Protein AF-A0A925DNA0-F1 (afdb_monomer_lite)

pLDDT: mean 85.62, std 11.88, range [44.09, 97.69]

Sequence (136 aa):
MKKAVLILFLIGISYFLPAQKFSKVDFDSIKKTFSADTNLYNKLVERLVKLDSTLTEDDYYLIYYGQVFSKKYDPYNGGE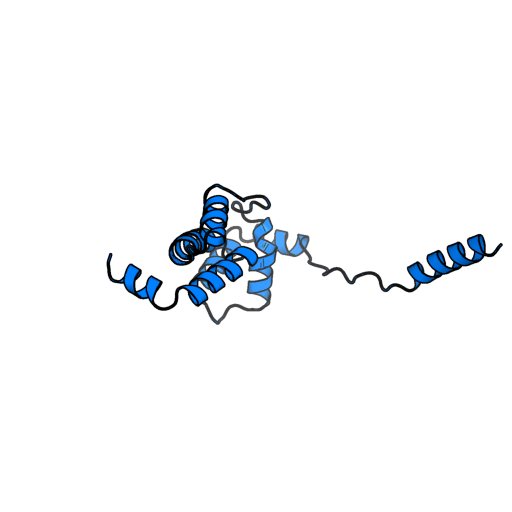EIEKFNEEYGAGKYADASLIGEKILKQNPVNLTLLYRTANCFRETGNVLMKRRYNR

Foldseek 3Di:
DVVVVVVVVVVVVVVPDPDPPPPPDPVVVLLVVCVVPVCLQVVLLVCVVVVPPPQDPVSVSSNQSVLCVDPLDDPPPCDPLVVVLCVCLVVVVLLVSLVSLVVVCNVVVNPVVSVVSSVVSCVSCPCVNVVVVVVD

Secondary structure (DSSP, 8-state):
-HHHHHHHHHHHHHHTSPPP------HHHHHHHHHH-TTHHHHHHHHHHTT-TT--HHHHHHHHHHGGGSTT--TT---HHHHHHHHHHHTT-HHHHHHHHHHHHTT-TT-HHHHHHHHHHHHHHTHHHHHHHS--

Structure (mmCIF, N/CA/C/O backbone):
data_AF-A0A925DNA0-F1
#
_entry.id   AF-A0A925DNA0-F1
#
loop_
_atom_site.group_PDB
_atom_site.id
_atom_site.type_symbol
_atom_site.label_atom_id
_atom_site.label_alt_id
_atom_site.label_comp_id
_atom_site.label_asym_id
_atom_site.label_entity_id
_atom_site.label_seq_id
_atom_site.pdbx_PDB_ins_code
_atom_site.Cartn_x
_atom_site.Cartn_y
_atom_site.Cartn_z
_atom_site.occupancy
_atom_site.B_iso_or_equiv
_atom_site.auth_seq_id
_atom_site.auth_comp_id
_atom_site.auth_asym_id
_atom_site.auth_atom_id
_atom_site.pdbx_PDB_model_num
ATOM 1 N N . MET A 1 1 ? 38.964 -19.659 33.850 1.00 61.41 1 MET A N 1
ATOM 2 C CA . MET A 1 1 ? 38.719 -20.820 32.961 1.00 61.41 1 MET A CA 1
ATOM 3 C C . MET A 1 1 ? 37.241 -20.991 32.605 1.00 61.41 1 MET A C 1
ATOM 5 O O . MET A 1 1 ? 36.920 -20.820 31.442 1.00 61.41 1 MET A O 1
ATOM 9 N N . LYS A 1 2 ? 36.318 -21.205 33.560 1.00 73.12 2 LYS A N 1
ATOM 10 C CA . LYS A 1 2 ? 34.873 -21.397 33.269 1.00 73.12 2 LYS A CA 1
ATOM 11 C C . LYS A 1 2 ? 34.223 -20.268 32.440 1.00 73.12 2 LYS A C 1
ATOM 13 O O . LYS A 1 2 ? 33.482 -20.544 31.509 1.00 73.12 2 LYS A O 1
ATOM 18 N N . LYS A 1 3 ? 34.565 -19.002 32.721 1.00 78.25 3 LYS A N 1
ATOM 19 C CA . LYS A 1 3 ? 34.082 -17.833 31.955 1.00 78.25 3 LYS A CA 1
ATOM 20 C C . LYS A 1 3 ? 34.618 -17.788 30.515 1.00 78.25 3 LYS A C 1
ATOM 22 O O . LYS A 1 3 ? 33.892 -17.397 29.615 1.00 78.25 3 LYS A O 1
ATOM 27 N N . ALA A 1 4 ? 35.859 -18.228 30.297 1.00 87.56 4 ALA A N 1
ATOM 28 C CA . ALA A 1 4 ? 36.462 -18.281 28.963 1.00 87.56 4 ALA A CA 1
ATOM 29 C C . ALA A 1 4 ? 35.836 -19.393 28.107 1.00 87.56 4 ALA A C 1
ATOM 31 O O . ALA A 1 4 ? 35.556 -19.174 26.936 1.00 87.56 4 ALA A O 1
ATOM 32 N N . VAL A 1 5 ? 35.537 -20.547 28.717 1.00 88.62 5 VAL A N 1
ATOM 33 C CA . VAL A 1 5 ? 34.802 -21.645 28.065 1.00 88.62 5 VAL A CA 1
ATOM 34 C C . VAL A 1 5 ? 33.391 -21.204 27.674 1.00 88.62 5 VAL A C 1
ATOM 36 O O . VAL A 1 5 ? 32.955 -21.485 26.566 1.00 88.62 5 VAL A O 1
ATOM 39 N N . LEU A 1 6 ? 32.700 -20.460 28.544 1.00 88.62 6 LEU A N 1
ATOM 40 C CA . LEU A 1 6 ? 31.371 -19.922 28.245 1.00 88.62 6 LEU A CA 1
ATOM 41 C C . LEU A 1 6 ? 31.394 -18.933 27.068 1.00 88.62 6 LEU A C 1
ATOM 43 O O . LEU A 1 6 ? 30.523 -18.990 26.210 1.00 88.62 6 LEU A O 1
ATOM 47 N N . ILE A 1 7 ? 32.401 -18.057 26.996 1.00 89.81 7 ILE A N 1
ATOM 48 C CA . ILE A 1 7 ? 32.555 -17.111 25.879 1.00 89.81 7 ILE A CA 1
ATOM 49 C C . ILE A 1 7 ? 32.829 -17.858 24.567 1.00 89.81 7 ILE A C 1
ATOM 51 O O . ILE A 1 7 ? 32.191 -17.573 23.559 1.00 89.81 7 ILE A O 1
ATOM 55 N N . LEU A 1 8 ? 33.717 -18.855 24.588 1.00 88.25 8 LEU A N 1
ATOM 56 C CA . LEU A 1 8 ? 33.988 -19.718 23.432 1.00 88.25 8 LEU A CA 1
ATOM 57 C C . LEU A 1 8 ? 32.742 -20.483 22.975 1.00 88.25 8 LEU A C 1
ATOM 59 O O . LEU A 1 8 ? 32.497 -20.599 21.778 1.00 88.25 8 LEU A O 1
ATOM 63 N N . PHE A 1 9 ? 31.930 -20.955 23.919 1.00 87.50 9 PHE A N 1
ATOM 64 C CA . PHE A 1 9 ? 30.667 -21.626 23.631 1.00 87.50 9 PHE A CA 1
ATOM 65 C C . PHE A 1 9 ? 29.647 -20.684 22.971 1.00 87.50 9 PHE A C 1
ATOM 67 O O . PHE A 1 9 ? 29.028 -21.052 21.976 1.00 87.50 9 PHE A O 1
ATOM 74 N N . LEU A 1 10 ? 29.520 -19.446 23.460 1.00 87.00 10 LEU A N 1
ATOM 75 C CA . LEU A 1 10 ? 28.627 -18.436 22.877 1.00 87.00 10 LEU A CA 1
ATOM 76 C C . LEU A 1 10 ? 29.053 -18.016 21.461 1.00 87.00 10 LEU A C 1
ATOM 78 O O . LEU A 1 10 ? 28.196 -17.848 20.596 1.00 87.00 10 LEU A O 1
ATOM 82 N N . ILE A 1 11 ? 30.360 -17.899 21.205 1.00 86.19 11 ILE A N 1
ATOM 83 C CA . ILE A 1 11 ? 30.897 -17.627 19.861 1.00 86.19 11 ILE A CA 1
ATOM 84 C C . ILE A 1 11 ? 30.687 -18.836 18.943 1.00 86.19 11 ILE A C 1
ATOM 86 O O . ILE A 1 11 ? 30.363 -18.670 17.776 1.00 86.19 11 ILE A O 1
ATOM 90 N N . GLY A 1 12 ? 30.819 -20.062 19.455 1.00 87.19 12 GLY A N 1
ATOM 91 C CA . GLY A 1 12 ? 30.547 -21.272 18.679 1.00 87.19 12 GLY A CA 1
ATOM 92 C C . GLY A 1 12 ? 29.098 -21.346 18.193 1.00 87.19 12 GLY A C 1
ATOM 93 O O . GLY A 1 12 ? 28.860 -21.702 17.043 1.00 87.19 12 GLY A O 1
ATOM 94 N N . ILE A 1 13 ? 28.131 -20.954 19.031 1.00 84.19 13 ILE A N 1
ATOM 95 C CA . ILE A 1 13 ? 26.702 -20.987 18.683 1.00 84.19 13 ILE A CA 1
ATOM 96 C C . ILE A 1 13 ? 26.354 -20.008 17.552 1.00 84.19 13 ILE A C 1
ATOM 98 O O . ILE A 1 13 ? 25.495 -20.327 16.731 1.00 84.19 13 ILE A O 1
ATOM 102 N N . SER A 1 14 ? 27.021 -18.851 17.449 1.00 78.25 14 SER A N 1
ATOM 103 C CA . SER A 1 14 ? 26.708 -17.874 16.395 1.00 78.25 14 SER A CA 1
ATOM 104 C C . SER A 1 14 ? 27.058 -18.362 14.984 1.00 78.25 14 SER A C 1
ATOM 106 O O . SER A 1 14 ? 26.408 -17.936 14.032 1.00 78.25 14 SER A O 1
ATOM 108 N N . TYR A 1 15 ? 28.004 -19.299 14.836 1.00 75.06 15 TYR A N 1
ATOM 109 C CA . TYR A 1 15 ? 28.343 -19.914 13.543 1.00 75.06 15 TYR A CA 1
ATOM 110 C C . TYR A 1 15 ? 27.311 -20.939 13.051 1.00 75.06 15 TYR A C 1
ATOM 112 O O . TYR A 1 15 ? 27.262 -21.220 11.856 1.00 75.06 15 TYR A O 1
ATOM 120 N N . PHE A 1 16 ? 26.490 -21.496 13.946 1.00 76.38 16 PHE A N 1
ATOM 121 C CA . PHE A 1 16 ? 25.456 -22.478 13.592 1.00 76.38 16 PHE A CA 1
ATOM 122 C C . PHE A 1 16 ? 24.081 -21.850 13.344 1.00 76.38 16 PHE A C 1
ATOM 124 O O . PHE A 1 16 ? 23.137 -22.563 13.000 1.00 76.38 16 PHE A O 1
ATOM 131 N N . LEU A 1 17 ? 23.945 -20.530 13.496 1.00 77.38 17 LEU A N 1
ATOM 132 C CA . LEU A 1 17 ? 22.713 -19.843 13.137 1.00 77.38 17 LEU A CA 1
ATOM 133 C C . LEU A 1 17 ? 22.635 -19.733 11.608 1.00 77.38 17 LEU A C 1
ATOM 135 O O . LEU A 1 17 ? 23.517 -19.117 11.004 1.00 77.38 17 LEU A O 1
ATOM 139 N N . PRO A 1 18 ? 21.604 -20.298 10.952 1.00 74.25 18 PRO A N 1
ATOM 140 C CA . PRO A 1 18 ? 21.397 -20.042 9.538 1.00 74.25 18 PRO A CA 1
ATOM 141 C C . PRO A 1 18 ? 21.241 -18.532 9.346 1.00 74.25 18 PRO A C 1
ATOM 143 O O . PRO A 1 18 ? 20.388 -17.903 9.975 1.00 74.25 18 PRO A O 1
ATOM 146 N N . ALA A 1 19 ? 22.076 -17.947 8.485 1.00 73.38 19 ALA A N 1
ATOM 147 C CA . ALA A 1 19 ? 21.899 -16.568 8.061 1.00 73.38 19 ALA A CA 1
ATOM 148 C C . ALA A 1 19 ? 20.458 -16.396 7.561 1.00 73.38 19 ALA A C 1
ATOM 150 O O . ALA A 1 19 ? 19.953 -17.242 6.814 1.00 73.38 19 ALA A O 1
ATOM 151 N N . GLN A 1 20 ? 19.785 -15.325 7.994 1.00 69.62 20 GLN A N 1
ATOM 152 C CA . GLN A 1 20 ? 18.447 -15.009 7.506 1.00 69.62 20 GLN A CA 1
ATOM 153 C C . GLN A 1 20 ? 18.496 -14.993 5.975 1.00 69.62 20 GLN A C 1
ATOM 155 O O . GLN A 1 20 ? 19.283 -14.252 5.381 1.00 69.62 20 GLN A O 1
ATOM 160 N N . LYS A 1 21 ? 17.690 -15.843 5.326 1.00 63.88 21 LYS A N 1
ATOM 161 C CA . LYS A 1 21 ? 17.493 -15.767 3.878 1.00 63.88 21 LYS A CA 1
ATOM 162 C C . LYS A 1 21 ? 16.779 -14.449 3.603 1.00 63.88 21 LYS A C 1
ATOM 164 O O . LYS A 1 21 ? 15.558 -14.375 3.708 1.00 63.88 21 LYS A O 1
ATOM 169 N N . PHE A 1 22 ? 17.541 -13.403 3.303 1.00 66.56 22 PHE A N 1
ATOM 170 C CA . PHE A 1 22 ? 16.964 -12.163 2.813 1.00 66.56 22 PHE A CA 1
ATOM 171 C C . PHE A 1 22 ? 16.219 -12.464 1.515 1.00 66.56 22 PHE A C 1
ATOM 173 O O . PHE A 1 22 ? 16.738 -13.168 0.644 1.00 66.56 22 PHE A O 1
ATOM 180 N N . SER A 1 23 ? 14.999 -11.940 1.391 1.00 66.12 23 SER A N 1
ATOM 181 C CA . SER A 1 23 ? 14.319 -11.913 0.101 1.00 66.12 23 SER A CA 1
ATOM 182 C C . SER A 1 23 ? 15.223 -11.162 -0.875 1.00 66.12 23 SER A C 1
ATOM 184 O O . SER A 1 23 ? 15.504 -9.977 -0.681 1.00 66.12 23 SER A O 1
ATOM 186 N N . LYS A 1 24 ? 15.745 -11.866 -1.884 1.00 80.69 24 LYS A N 1
ATOM 187 C CA . LYS A 1 24 ? 16.604 -11.273 -2.910 1.00 80.69 24 LYS A CA 1
ATOM 188 C C . LYS A 1 24 ? 15.710 -10.613 -3.956 1.00 80.69 24 LYS A C 1
ATOM 190 O O . LYS A 1 24 ? 15.509 -11.145 -5.041 1.00 80.69 24 LYS A O 1
ATOM 195 N N . VAL A 1 25 ? 15.128 -9.478 -3.582 1.00 89.31 25 VAL A N 1
ATOM 196 C CA . VAL A 1 25 ? 14.376 -8.618 -4.499 1.00 89.31 25 VAL A CA 1
ATOM 197 C C . VAL A 1 25 ? 15.375 -7.933 -5.424 1.00 89.31 25 VAL A C 1
ATOM 199 O O . VAL A 1 25 ? 16.294 -7.259 -4.956 1.00 89.31 25 VAL A O 1
ATOM 202 N N . ASP A 1 26 ? 15.210 -8.113 -6.731 1.00 92.56 26 ASP A N 1
ATOM 203 C CA . ASP A 1 26 ? 16.063 -7.483 -7.738 1.00 92.56 26 ASP A CA 1
ATOM 204 C C . ASP A 1 26 ? 15.526 -6.086 -8.082 1.00 92.56 26 ASP A C 1
ATOM 206 O O . ASP A 1 26 ? 14.822 -5.876 -9.072 1.00 92.56 26 ASP A O 1
ATOM 210 N N . PHE A 1 27 ? 15.835 -5.113 -7.222 1.00 93.25 27 PHE A N 1
ATOM 211 C CA . PHE A 1 27 ? 15.408 -3.727 -7.415 1.00 93.25 27 PHE A CA 1
ATOM 212 C C . PHE A 1 27 ? 15.985 -3.082 -8.682 1.00 93.25 27 PHE A C 1
ATOM 214 O O . PHE A 1 27 ? 15.349 -2.180 -9.229 1.00 93.25 27 PHE A O 1
ATOM 221 N N . ASP A 1 28 ? 17.133 -3.547 -9.182 1.00 94.19 28 ASP A N 1
ATOM 222 C CA . ASP A 1 28 ? 17.726 -3.034 -10.420 1.00 94.19 28 ASP A CA 1
ATOM 223 C C . ASP A 1 28 ? 16.890 -3.447 -11.636 1.00 94.19 28 ASP A C 1
ATOM 225 O O . ASP A 1 28 ? 16.572 -2.613 -12.491 1.00 94.19 28 ASP A O 1
ATOM 229 N N . SER A 1 29 ? 16.456 -4.710 -11.680 1.00 93.88 29 SER A N 1
ATOM 230 C CA . SER A 1 29 ? 15.528 -5.208 -12.700 1.00 93.88 29 SER A CA 1
ATOM 231 C C . SER A 1 29 ? 14.184 -4.474 -12.651 1.00 93.88 29 SER A C 1
ATOM 233 O O . SER A 1 29 ? 13.696 -3.987 -13.675 1.00 93.88 29 SER A O 1
ATOM 235 N N . ILE A 1 30 ? 13.616 -4.290 -11.454 1.00 94.75 30 ILE A N 1
ATOM 236 C CA . ILE A 1 30 ? 12.355 -3.556 -11.266 1.00 94.75 30 ILE A CA 1
ATOM 237 C C . ILE A 1 30 ? 12.495 -2.111 -11.762 1.00 94.75 30 ILE A C 1
ATOM 239 O O . ILE A 1 30 ? 11.667 -1.632 -12.541 1.00 94.75 30 ILE A O 1
ATOM 243 N N . LYS A 1 31 ? 13.571 -1.418 -11.374 1.00 94.88 31 LYS A N 1
ATOM 244 C CA . LYS A 1 31 ? 13.853 -0.050 -11.823 1.00 94.88 31 LYS A CA 1
ATOM 245 C C . LYS A 1 31 ? 13.974 0.031 -13.343 1.00 94.88 31 LYS A C 1
ATOM 247 O O . LYS A 1 31 ? 13.444 0.966 -13.946 1.00 94.88 31 LYS A O 1
ATOM 252 N N . LYS A 1 32 ? 14.644 -0.938 -13.974 1.00 95.19 32 LYS A N 1
ATOM 253 C CA . LYS A 1 32 ? 14.776 -1.010 -15.435 1.00 95.19 32 LYS A CA 1
ATOM 254 C C . LYS A 1 32 ? 13.412 -1.143 -16.115 1.00 95.19 32 LYS A C 1
ATOM 256 O O . LYS A 1 32 ? 13.154 -0.421 -17.075 1.00 95.19 32 LYS A O 1
ATOM 261 N N . THR A 1 33 ? 12.528 -1.983 -15.582 1.00 94.81 33 THR A N 1
ATOM 262 C CA . THR A 1 33 ? 11.152 -2.157 -16.073 1.00 94.81 33 THR A CA 1
ATOM 263 C C . THR A 1 33 ? 10.366 -0.841 -16.046 1.00 94.81 33 THR A C 1
ATOM 265 O O . THR A 1 33 ? 9.821 -0.431 -17.070 1.00 94.81 33 THR A O 1
ATOM 268 N N . PHE A 1 34 ? 10.384 -0.104 -14.929 1.00 92.75 34 PHE A N 1
ATOM 269 C CA . PHE A 1 34 ? 9.719 1.209 -14.839 1.00 92.75 34 PHE A CA 1
ATOM 270 C C . PHE A 1 34 ? 10.418 2.320 -15.631 1.00 92.75 34 PHE A C 1
ATOM 272 O O . PHE A 1 34 ? 9.789 3.316 -15.982 1.00 92.75 34 PHE A O 1
ATOM 279 N N . SER A 1 35 ? 11.707 2.165 -15.935 1.00 91.75 35 SER A N 1
ATOM 280 C CA . SER A 1 35 ? 12.418 3.105 -16.811 1.00 91.75 35 SER A CA 1
ATOM 281 C C . SER A 1 35 ? 12.039 2.911 -18.282 1.00 91.75 35 SER A C 1
ATOM 283 O O . SER A 1 35 ? 12.093 3.868 -19.051 1.00 91.75 35 SER A O 1
ATOM 285 N N . ALA A 1 36 ? 11.648 1.692 -18.670 1.00 94.38 36 ALA A N 1
ATOM 286 C CA . ALA A 1 36 ? 11.192 1.376 -20.021 1.00 94.38 36 ALA A CA 1
ATOM 287 C C . ALA A 1 36 ? 9.744 1.833 -20.286 1.00 94.38 36 ALA A C 1
ATOM 289 O O . ALA A 1 36 ? 9.445 2.290 -21.386 1.00 94.38 36 ALA A O 1
ATOM 290 N N . ASP A 1 37 ? 8.860 1.758 -19.283 1.00 93.50 37 ASP A N 1
ATOM 291 C CA . ASP A 1 37 ? 7.511 2.344 -19.319 1.00 93.50 37 ASP A CA 1
ATOM 292 C C . ASP A 1 37 ? 7.229 3.105 -18.015 1.00 93.50 37 ASP A C 1
ATOM 294 O O . ASP A 1 37 ? 6.834 2.533 -16.996 1.00 93.50 37 ASP A O 1
ATOM 298 N N . THR A 1 38 ? 7.385 4.429 -18.064 1.00 90.00 38 THR A N 1
ATOM 299 C CA . THR A 1 38 ? 7.184 5.316 -16.905 1.00 90.00 38 THR A CA 1
ATOM 300 C C . THR A 1 38 ? 5.730 5.381 -16.430 1.00 90.00 38 THR A C 1
ATOM 302 O O . THR A 1 38 ? 5.475 5.785 -15.294 1.00 90.00 38 THR A O 1
ATOM 305 N N . ASN A 1 39 ? 4.771 4.958 -17.260 1.00 91.00 39 ASN A N 1
ATOM 306 C CA . ASN A 1 39 ? 3.353 4.906 -16.912 1.00 91.00 39 ASN A CA 1
ATOM 307 C C . ASN A 1 39 ? 2.909 3.531 -16.396 1.00 91.00 39 ASN A C 1
ATOM 309 O O . ASN A 1 39 ? 1.775 3.411 -15.928 1.00 91.00 39 ASN A O 1
ATOM 313 N N . LEU A 1 40 ? 3.771 2.508 -16.440 1.00 93.06 40 LEU A N 1
ATOM 314 C CA . LEU A 1 40 ? 3.432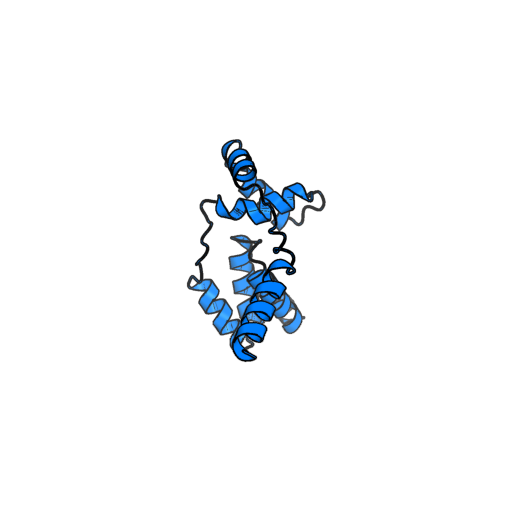 1.140 -16.044 1.00 93.06 40 LEU A CA 1
ATOM 315 C C . LEU A 1 40 ? 2.860 1.063 -14.626 1.00 93.06 40 LEU A C 1
ATOM 317 O O . LEU A 1 40 ? 1.835 0.421 -14.415 1.00 93.06 40 LEU A O 1
ATOM 321 N N . TYR A 1 41 ? 3.469 1.768 -13.667 1.00 91.56 41 TYR A N 1
ATOM 322 C CA . TYR A 1 41 ? 3.014 1.743 -12.274 1.00 91.56 41 TYR A CA 1
ATOM 323 C C . TYR A 1 41 ? 1.563 2.219 -12.142 1.00 91.56 41 TYR A C 1
ATOM 325 O O . TYR A 1 41 ? 0.744 1.558 -11.510 1.00 91.56 41 TYR A O 1
ATOM 333 N N . ASN A 1 42 ? 1.221 3.330 -12.803 1.00 90.50 42 ASN A N 1
ATOM 334 C CA . ASN A 1 42 ? -0.136 3.872 -12.775 1.00 90.50 42 ASN A CA 1
ATOM 335 C C . ASN A 1 42 ? -1.142 2.905 -13.417 1.00 90.50 42 ASN A C 1
ATOM 337 O O . ASN A 1 42 ? -2.222 2.721 -12.864 1.00 90.50 42 ASN A O 1
ATOM 341 N N . LYS A 1 43 ? -0.780 2.246 -14.530 1.00 93.75 43 LYS A N 1
ATOM 342 C CA . LYS A 1 43 ? -1.634 1.237 -15.187 1.00 93.75 43 LYS A CA 1
ATOM 343 C C . LYS A 1 43 ? -1.912 0.047 -14.265 1.00 93.75 43 LYS A C 1
ATOM 345 O O . LYS A 1 43 ? -3.056 -0.382 -14.142 1.00 93.75 43 LYS A O 1
ATOM 350 N N . LEU A 1 44 ? -0.877 -0.478 -13.609 1.00 94.56 44 LEU A N 1
ATOM 351 C CA . LEU A 1 44 ? -1.004 -1.613 -12.692 1.00 94.56 44 LEU A CA 1
ATOM 352 C C . LEU A 1 44 ? -1.844 -1.259 -11.459 1.00 94.56 44 LEU A C 1
ATOM 354 O O . LEU A 1 44 ? -2.740 -2.010 -11.079 1.00 94.56 44 LEU A O 1
ATOM 358 N N . VAL A 1 45 ? -1.612 -0.081 -10.876 1.00 91.62 45 VAL A N 1
ATOM 359 C CA . VAL A 1 45 ? -2.408 0.432 -9.753 1.00 91.62 45 VAL A CA 1
ATOM 360 C C . VAL A 1 45 ? -3.871 0.647 -10.150 1.00 91.62 45 VAL A C 1
ATOM 362 O O . VAL A 1 45 ? -4.769 0.315 -9.380 1.00 91.62 45 VAL A O 1
ATOM 365 N N . GLU A 1 46 ? -4.141 1.158 -11.350 1.00 92.44 46 GLU A N 1
ATOM 366 C CA . GLU A 1 46 ? -5.510 1.330 -11.839 1.00 92.44 46 GLU A CA 1
ATOM 367 C C . GLU A 1 46 ? -6.238 -0.015 -11.986 1.00 92.44 46 GLU A C 1
ATOM 369 O O . GLU A 1 46 ? -7.388 -0.137 -11.556 1.00 92.44 46 GLU A O 1
ATOM 374 N N . ARG A 1 47 ? -5.563 -1.036 -12.533 1.00 95.25 47 ARG A N 1
ATOM 375 C CA . ARG A 1 47 ? -6.083 -2.413 -12.603 1.00 95.25 47 ARG A CA 1
ATOM 376 C C . ARG A 1 47 ? -6.383 -2.963 -11.208 1.00 95.25 47 ARG A C 1
ATOM 378 O O . ARG A 1 47 ? -7.466 -3.503 -10.988 1.00 95.25 47 ARG A O 1
ATOM 385 N N . LEU A 1 48 ? -5.477 -2.752 -10.250 1.00 92.12 48 LEU A N 1
ATOM 386 C CA . LEU A 1 48 ? -5.661 -3.175 -8.860 1.00 92.12 48 LEU A CA 1
ATOM 387 C C . LEU A 1 48 ? -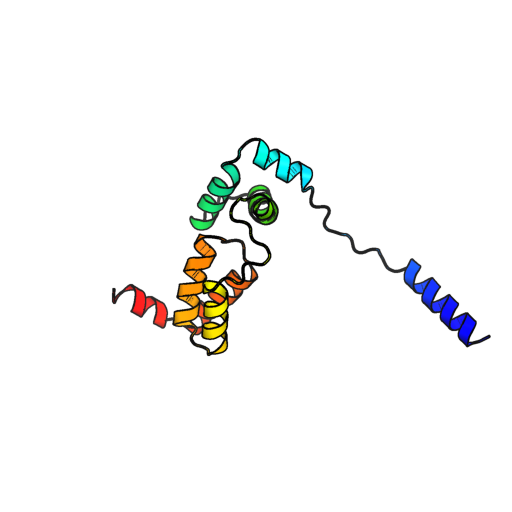6.905 -2.544 -8.226 1.00 92.12 48 LEU A C 1
ATOM 389 O O . LEU A 1 48 ? -7.725 -3.250 -7.645 1.00 92.12 48 LEU A O 1
ATOM 393 N N . VAL A 1 49 ? -7.072 -1.226 -8.356 1.00 89.19 49 VAL A N 1
ATOM 394 C CA . VAL A 1 49 ? -8.221 -0.498 -7.787 1.00 89.19 49 VAL A CA 1
ATOM 395 C C . VAL A 1 49 ? -9.544 -0.941 -8.421 1.00 89.19 49 VAL A C 1
ATOM 397 O O . VAL A 1 49 ? -10.577 -0.936 -7.754 1.00 89.19 49 VAL A O 1
ATOM 400 N N . LYS A 1 50 ? -9.519 -1.367 -9.688 1.00 92.81 50 LYS A N 1
ATOM 401 C CA . LYS A 1 50 ? -10.670 -1.948 -10.397 1.00 92.81 50 LYS A CA 1
ATOM 402 C C . LYS A 1 50 ? -10.925 -3.421 -10.065 1.00 92.81 50 LYS A C 1
ATOM 404 O O . LYS A 1 50 ? -11.845 -3.998 -10.636 1.00 92.81 50 LYS A O 1
ATOM 409 N N . LEU A 1 51 ? -10.153 -4.007 -9.145 1.00 91.19 51 LEU A N 1
ATOM 410 C CA . LEU A 1 51 ? -10.234 -5.420 -8.768 1.00 91.19 51 LEU A CA 1
ATOM 411 C C . LEU A 1 51 ? -10.100 -6.346 -9.985 1.00 91.19 51 LEU A C 1
ATOM 413 O O . LEU A 1 51 ? -10.816 -7.338 -10.106 1.00 91.19 51 LEU A O 1
ATOM 417 N N . ASP A 1 52 ? -9.195 -5.999 -10.901 1.00 96.06 52 ASP A N 1
ATOM 418 C CA . ASP A 1 52 ? -8.916 -6.810 -12.080 1.00 96.06 52 ASP A CA 1
ATOM 419 C C . ASP A 1 52 ? -8.389 -8.194 -11.666 1.00 96.06 52 ASP A C 1
ATOM 421 O O . ASP A 1 52 ? -7.246 -8.348 -11.233 1.00 96.06 52 ASP A O 1
ATOM 425 N N . SER A 1 53 ? -9.230 -9.216 -11.827 1.00 95.31 53 SER A N 1
ATOM 426 C CA . SER A 1 53 ? -8.916 -10.612 -11.506 1.00 95.31 53 SER A CA 1
ATOM 427 C C . SER A 1 53 ? -7.837 -11.231 -12.400 1.00 95.31 53 SER A C 1
ATOM 429 O O . SER A 1 53 ? -7.422 -12.358 -12.151 1.00 95.31 53 SER A O 1
ATOM 431 N N . THR A 1 54 ? -7.414 -10.539 -13.462 1.00 97.62 54 THR A N 1
ATOM 432 C CA . THR A 1 54 ? -6.360 -10.998 -14.381 1.00 97.62 54 THR A CA 1
ATOM 433 C C . THR A 1 54 ? -4.959 -10.544 -13.969 1.00 97.62 54 THR A C 1
ATOM 435 O O . THR A 1 54 ? -3.996 -10.818 -14.685 1.00 97.62 54 THR A O 1
ATOM 438 N N . LEU A 1 55 ? -4.824 -9.834 -12.842 1.00 97.19 55 LEU A N 1
ATOM 439 C CA . LEU A 1 55 ? -3.519 -9.497 -12.277 1.00 97.19 55 LEU A CA 1
ATOM 440 C C . LEU A 1 55 ? -2.745 -10.768 -11.921 1.00 97.19 55 LEU A C 1
ATOM 442 O O . LEU A 1 55 ? -3.240 -11.659 -11.232 1.00 97.19 55 LEU A O 1
ATOM 446 N N . THR A 1 56 ? -1.514 -10.828 -12.407 1.00 97.69 56 THR A N 1
ATOM 447 C CA . THR A 1 56 ? -0.591 -11.941 -12.178 1.00 97.69 56 THR A CA 1
ATOM 448 C C . THR A 1 56 ? 0.246 -11.726 -10.917 1.00 97.69 56 THR A C 1
ATOM 450 O O . THR A 1 56 ? 0.303 -10.625 -10.370 1.00 97.69 56 THR A O 1
ATOM 453 N N . GLU A 1 57 ? 0.941 -12.768 -10.458 1.00 94.69 57 GLU A N 1
ATOM 454 C CA . GLU A 1 57 ? 1.909 -12.647 -9.358 1.00 94.69 57 GLU A CA 1
ATOM 455 C C . GLU A 1 57 ? 2.999 -11.607 -9.666 1.00 94.69 57 GLU A C 1
ATOM 457 O O . GLU A 1 57 ? 3.313 -10.779 -8.811 1.00 94.69 57 GLU A O 1
ATOM 462 N N . ASP A 1 58 ? 3.494 -11.578 -10.907 1.00 95.19 58 ASP A N 1
ATOM 463 C CA . ASP A 1 58 ? 4.463 -10.580 -11.370 1.00 95.19 58 ASP A CA 1
ATOM 464 C C . ASP A 1 58 ? 3.883 -9.160 -11.334 1.00 95.19 58 ASP A C 1
ATOM 466 O O . ASP A 1 58 ? 4.569 -8.221 -10.923 1.00 95.19 58 ASP A O 1
ATOM 470 N N . ASP A 1 59 ? 2.605 -8.987 -11.692 1.00 96.31 59 ASP A N 1
ATOM 471 C CA . ASP A 1 59 ? 1.932 -7.692 -11.564 1.00 96.31 59 ASP A CA 1
ATOM 472 C C . ASP A 1 59 ? 1.904 -7.242 -10.096 1.00 96.31 59 ASP A C 1
ATOM 474 O O . ASP A 1 59 ? 2.255 -6.101 -9.798 1.00 96.31 59 ASP A O 1
ATOM 478 N N . TYR A 1 60 ? 1.542 -8.130 -9.161 1.00 94.50 60 TYR A N 1
ATOM 479 C CA . TYR A 1 60 ? 1.542 -7.819 -7.727 1.00 94.50 60 TYR A CA 1
ATOM 480 C C . TYR A 1 60 ? 2.946 -7.527 -7.188 1.00 94.50 60 TYR A C 1
ATOM 482 O O . TYR A 1 60 ? 3.116 -6.607 -6.383 1.00 94.50 60 TYR A O 1
ATOM 490 N N . TYR A 1 61 ? 3.955 -8.259 -7.657 1.00 94.00 61 TYR A N 1
ATOM 491 C CA . TYR A 1 61 ? 5.355 -8.020 -7.327 1.00 94.00 61 TYR A CA 1
ATOM 492 C C . TYR A 1 61 ? 5.799 -6.618 -7.771 1.00 94.00 61 TYR A C 1
ATOM 494 O O . TYR A 1 61 ? 6.353 -5.855 -6.974 1.00 94.00 61 TYR A O 1
ATOM 502 N N . LEU A 1 62 ? 5.493 -6.239 -9.017 1.00 94.62 62 LEU A N 1
ATOM 503 C CA . LEU A 1 62 ? 5.788 -4.913 -9.562 1.00 94.62 62 LEU A CA 1
ATOM 504 C C . LEU A 1 62 ? 4.979 -3.808 -8.877 1.00 94.62 62 LEU A C 1
ATOM 506 O O . LEU A 1 62 ? 5.509 -2.726 -8.646 1.00 94.62 62 LEU A O 1
ATOM 510 N N . ILE A 1 63 ? 3.726 -4.064 -8.513 1.00 93.50 63 ILE A N 1
ATOM 511 C CA . ILE A 1 63 ? 2.891 -3.138 -7.743 1.00 93.50 63 ILE A CA 1
ATOM 512 C C . ILE A 1 63 ? 3.514 -2.872 -6.365 1.00 93.50 63 ILE A C 1
ATOM 514 O O . ILE A 1 63 ? 3.693 -1.718 -5.978 1.00 93.50 63 ILE A O 1
ATOM 518 N N . TYR A 1 64 ? 3.873 -3.923 -5.624 1.00 92.00 64 TYR A N 1
ATOM 519 C CA . TYR A 1 64 ? 4.352 -3.786 -4.250 1.00 92.00 64 TYR A CA 1
ATOM 520 C C . TYR A 1 64 ? 5.762 -3.195 -4.176 1.00 92.00 64 TYR A C 1
ATOM 522 O O . TYR A 1 64 ? 6.002 -2.250 -3.423 1.00 92.00 64 TYR A O 1
ATOM 530 N N . TYR A 1 65 ? 6.704 -3.716 -4.963 1.00 92.12 65 TYR A N 1
ATOM 531 C CA . TYR A 1 65 ? 8.0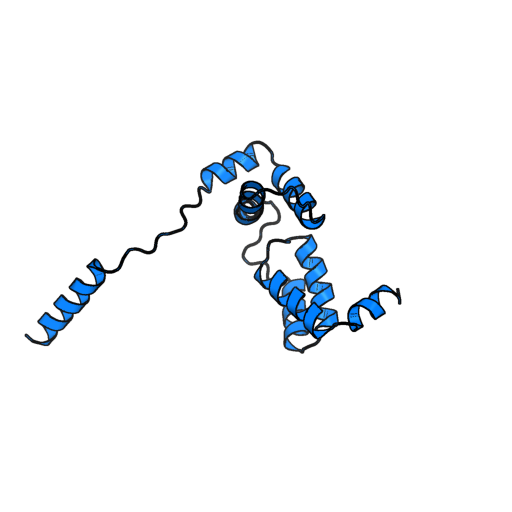93 -3.256 -4.926 1.00 92.12 65 TYR A CA 1
ATOM 532 C C . TYR A 1 65 ? 8.347 -2.045 -5.822 1.00 92.12 65 TYR A C 1
ATOM 534 O O . TYR A 1 65 ? 9.215 -1.232 -5.515 1.00 92.12 65 TYR A O 1
ATOM 542 N N . GLY A 1 66 ? 7.580 -1.881 -6.900 1.00 91.81 66 GLY A N 1
ATOM 543 C CA . GLY A 1 66 ? 7.714 -0.757 -7.824 1.00 91.81 66 GLY A CA 1
ATOM 544 C C . GLY A 1 66 ? 7.283 0.584 -7.253 1.00 91.81 66 GLY A C 1
ATOM 545 O O . GLY A 1 66 ? 7.705 1.621 -7.766 1.00 91.81 66 GLY A O 1
ATOM 546 N N . GLN A 1 67 ? 6.502 0.579 -6.167 1.00 89.19 67 GLN A N 1
ATOM 547 C CA . GLN A 1 67 ? 6.038 1.803 -5.521 1.00 89.19 67 GLN A CA 1
ATOM 548 C C . GLN A 1 67 ? 7.187 2.761 -5.213 1.00 89.19 67 GLN A C 1
ATOM 550 O O . GLN A 1 67 ? 7.023 3.951 -5.428 1.00 89.19 67 GLN A O 1
ATOM 555 N N . VAL A 1 68 ? 8.364 2.257 -4.818 1.00 89.00 68 VAL A N 1
ATOM 556 C CA . VAL A 1 68 ? 9.527 3.074 -4.424 1.00 89.00 68 VAL A CA 1
ATOM 557 C C . VAL A 1 68 ? 10.089 3.922 -5.568 1.00 89.00 68 VAL A C 1
ATOM 559 O O . VAL A 1 68 ? 10.803 4.893 -5.330 1.00 89.00 68 VAL A O 1
ATOM 562 N N . PHE A 1 69 ? 9.767 3.561 -6.812 1.00 89.50 69 PHE A N 1
ATOM 563 C CA . PHE A 1 69 ? 10.156 4.288 -8.019 1.00 89.50 69 PHE A CA 1
ATOM 564 C C . PHE A 1 69 ? 9.053 5.228 -8.525 1.00 89.50 69 PHE A C 1
ATOM 566 O O . PHE A 1 69 ? 9.265 5.981 -9.477 1.00 89.50 69 PHE A O 1
ATOM 573 N N . SER A 1 70 ? 7.872 5.209 -7.902 1.00 82.50 70 SER A N 1
ATOM 574 C CA . SER A 1 70 ? 6.792 6.141 -8.204 1.00 82.50 70 SER A CA 1
ATOM 575 C C . SER A 1 70 ? 7.119 7.535 -7.675 1.00 82.50 70 SER A C 1
ATOM 577 O O . SER A 1 70 ? 7.576 7.699 -6.547 1.00 82.50 70 SER A O 1
ATOM 579 N N . LYS A 1 71 ? 6.779 8.574 -8.446 1.00 79.81 71 LYS A N 1
ATOM 580 C CA . LYS A 1 71 ? 6.924 9.981 -8.019 1.00 79.81 71 LYS A CA 1
ATOM 581 C C . LYS A 1 71 ? 6.140 10.320 -6.747 1.00 79.81 71 LYS A C 1
ATOM 583 O O . LYS A 1 71 ? 6.428 11.325 -6.114 1.00 79.81 71 LYS A O 1
ATOM 588 N N . LYS A 1 72 ? 5.113 9.528 -6.426 1.00 75.00 72 LYS A N 1
ATOM 589 C CA . LYS A 1 72 ? 4.247 9.718 -5.253 1.00 75.00 72 LYS A CA 1
ATOM 590 C C . LYS A 1 72 ? 4.712 8.926 -4.030 1.00 75.00 72 LYS A C 1
ATOM 592 O O . LYS A 1 72 ? 4.025 8.948 -3.014 1.00 75.00 72 LYS A O 1
ATOM 597 N N . TYR A 1 73 ? 5.814 8.186 -4.136 1.00 78.56 73 TYR A N 1
ATOM 598 C CA . TYR A 1 73 ? 6.346 7.444 -3.007 1.00 78.56 73 TYR A CA 1
ATOM 599 C C . TYR A 1 73 ? 6.880 8.391 -1.950 1.00 78.56 73 TYR A C 1
ATOM 601 O O . TYR A 1 73 ? 7.717 9.245 -2.232 1.00 78.56 73 TYR A O 1
ATOM 609 N N . ASP A 1 74 ? 6.421 8.186 -0.727 1.00 75.31 74 ASP A N 1
ATOM 610 C CA . ASP A 1 74 ? 6.969 8.851 0.435 1.00 75.31 74 ASP A CA 1
ATOM 611 C C . ASP A 1 74 ? 6.994 7.841 1.598 1.00 75.31 74 ASP A C 1
ATOM 613 O O . ASP A 1 74 ? 5.933 7.450 2.097 1.00 75.31 74 ASP A O 1
ATOM 617 N N . PRO A 1 75 ? 8.192 7.370 1.999 1.00 69.62 75 PRO A N 1
ATOM 618 C CA . PRO A 1 75 ? 8.352 6.364 3.047 1.00 69.62 75 PRO A CA 1
ATOM 619 C C . PRO A 1 75 ? 8.002 6.884 4.444 1.00 69.62 75 PRO A C 1
ATOM 621 O O . PRO A 1 75 ? 7.785 6.080 5.349 1.00 69.62 75 PRO A O 1
ATOM 624 N N . TYR A 1 76 ? 7.963 8.204 4.627 1.00 66.75 76 TYR A N 1
ATOM 625 C CA . TYR A 1 76 ? 7.704 8.854 5.908 1.00 66.75 76 TYR A CA 1
ATOM 626 C C . TYR A 1 76 ? 6.392 9.623 5.909 1.00 66.75 76 TYR A C 1
ATOM 628 O O . TYR A 1 76 ? 6.144 10.364 6.859 1.00 66.75 76 TYR A O 1
ATOM 636 N N . ASN A 1 77 ? 5.556 9.453 4.878 1.00 62.53 77 ASN A N 1
ATOM 637 C CA . ASN A 1 77 ? 4.285 10.150 4.785 1.00 62.53 77 ASN A CA 1
ATOM 638 C C . ASN A 1 77 ? 3.347 9.634 5.876 1.00 62.53 77 ASN A C 1
ATOM 640 O O . ASN A 1 77 ? 2.554 8.723 5.675 1.00 62.53 77 ASN A O 1
ATOM 644 N N . GLY A 1 78 ? 3.476 10.220 7.057 1.00 62.44 78 GLY A N 1
ATOM 645 C CA . GLY A 1 78 ? 2.453 10.344 8.071 1.00 62.44 78 GLY A CA 1
ATOM 646 C C . GLY A 1 78 ? 1.790 11.708 7.944 1.00 62.44 78 GLY A C 1
ATOM 647 O O . GLY A 1 78 ? 1.557 12.337 8.961 1.00 62.44 78 GLY A O 1
ATOM 648 N N . GLY A 1 79 ? 1.566 12.204 6.717 1.00 79.12 79 GLY A N 1
ATOM 649 C CA . GLY A 1 79 ? 0.943 13.510 6.492 1.00 79.12 79 GLY A CA 1
ATOM 650 C C . GLY A 1 79 ? -0.388 13.662 7.237 1.00 79.12 79 GLY A C 1
ATOM 651 O O . GLY A 1 79 ? -0.955 12.678 7.711 1.00 79.12 79 GLY A O 1
ATOM 652 N N . GLU A 1 80 ? -0.912 14.886 7.297 1.00 87.44 80 GLU A N 1
ATOM 653 C CA . GLU A 1 80 ? -2.081 15.272 8.113 1.00 87.44 80 GLU A CA 1
ATOM 654 C C . GLU A 1 80 ? -3.263 14.279 8.028 1.00 87.44 80 GLU A C 1
ATOM 656 O O . GLU A 1 80 ? -3.927 13.991 9.021 1.00 87.44 80 GLU A O 1
ATOM 661 N N . GLU A 1 81 ? -3.507 13.677 6.858 1.00 88.56 81 GLU A N 1
ATOM 662 C CA . GLU A 1 81 ? -4.565 12.671 6.684 1.00 88.56 81 GLU A CA 1
ATOM 663 C C . GLU A 1 81 ? -4.309 11.362 7.449 1.00 88.56 81 GLU A C 1
ATOM 665 O O . GLU A 1 81 ? -5.251 10.760 7.960 1.00 88.56 81 GLU A O 1
ATOM 670 N N . ILE A 1 82 ? -3.057 10.907 7.537 1.00 90.62 82 ILE A N 1
ATOM 671 C CA . ILE A 1 82 ? -2.672 9.700 8.280 1.00 90.62 82 ILE A CA 1
ATOM 672 C C . ILE A 1 82 ? -2.680 9.966 9.784 1.00 90.62 82 ILE A C 1
ATOM 674 O O . ILE A 1 82 ? -3.130 9.104 10.540 1.00 90.62 82 ILE A O 1
ATOM 678 N N . GLU A 1 83 ? -2.244 11.147 10.226 1.00 92.88 83 GLU A N 1
ATOM 679 C CA . GLU A 1 83 ? -2.392 11.570 11.625 1.00 92.88 83 GLU A CA 1
ATOM 680 C C . GLU A 1 83 ? -3.865 11.585 12.025 1.00 92.88 83 GLU A C 1
ATOM 682 O O . GLU A 1 83 ? -4.260 10.879 12.954 1.00 92.88 83 GLU A O 1
ATOM 687 N N . LYS A 1 84 ? -4.707 12.252 11.231 1.00 94.94 84 LYS A N 1
ATOM 688 C CA . LYS A 1 84 ? -6.152 12.278 11.450 1.00 94.94 84 LYS A CA 1
ATOM 689 C C . LYS A 1 84 ? -6.775 10.883 11.420 1.00 94.94 84 LYS A C 1
ATOM 691 O O . LYS A 1 84 ? -7.631 10.570 12.243 1.00 94.94 84 LYS A O 1
ATOM 696 N N . PHE A 1 85 ? -6.347 10.012 10.502 1.00 95.06 85 PHE A N 1
ATOM 697 C CA . PHE A 1 85 ? -6.778 8.613 10.504 1.00 95.06 85 PHE A CA 1
ATOM 698 C C . PHE A 1 85 ? -6.438 7.932 11.834 1.00 95.06 85 PHE A C 1
ATOM 700 O O . PHE A 1 85 ? -7.284 7.245 12.403 1.00 95.06 85 PHE A O 1
ATOM 707 N N . ASN A 1 86 ? -5.212 8.108 12.331 1.00 94.75 86 ASN A N 1
ATOM 708 C CA . ASN A 1 86 ? -4.754 7.494 13.573 1.00 94.75 86 ASN A CA 1
ATOM 709 C C . ASN A 1 86 ? -5.526 8.008 14.793 1.00 94.75 86 ASN A C 1
ATOM 711 O O . ASN A 1 86 ? -5.879 7.196 15.649 1.00 94.75 86 ASN A O 1
ATOM 715 N N . GLU A 1 87 ? -5.816 9.308 14.850 1.00 96.56 87 GLU A N 1
ATOM 716 C CA . GLU A 1 87 ? -6.634 9.928 15.898 1.00 96.56 87 GLU A CA 1
ATOM 717 C C . GLU A 1 87 ? -8.052 9.347 15.922 1.00 96.56 87 GLU A C 1
ATOM 719 O O . GLU A 1 87 ? -8.501 8.833 16.947 1.00 96.56 87 GLU A O 1
ATOM 724 N N . GLU A 1 88 ? -8.742 9.357 14.779 1.00 96.56 88 GLU A N 1
ATOM 725 C CA . GLU A 1 88 ? -10.110 8.844 14.651 1.00 96.56 8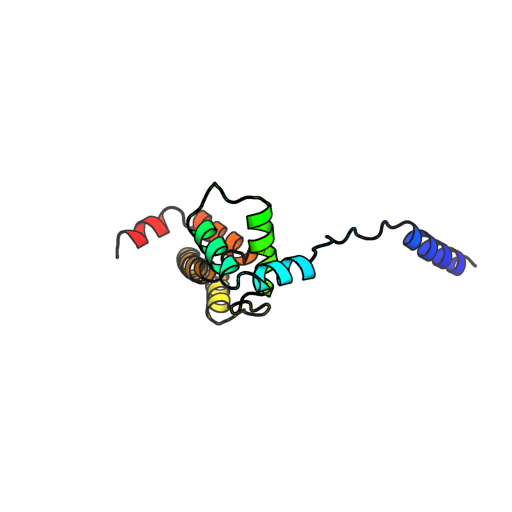8 GLU A CA 1
ATOM 726 C C . GLU A 1 88 ? -10.171 7.331 14.932 1.00 96.56 88 GLU A C 1
ATOM 728 O O . GLU A 1 88 ? -11.057 6.853 15.646 1.00 96.56 88 GLU A O 1
ATOM 733 N N . TYR A 1 89 ? -9.189 6.570 14.434 1.00 95.44 89 TYR A N 1
ATOM 734 C CA . TYR A 1 89 ? -9.058 5.136 14.694 1.00 95.44 89 TYR A CA 1
ATOM 735 C C . TYR A 1 89 ? -8.834 4.845 16.183 1.00 95.44 89 TYR A C 1
ATOM 737 O O . TYR A 1 89 ? -9.473 3.950 16.738 1.00 95.44 89 TYR A O 1
ATOM 745 N N . GLY A 1 90 ? -7.930 5.584 16.834 1.00 95.81 90 GLY A N 1
ATOM 746 C CA . GLY A 1 90 ? -7.611 5.432 18.257 1.00 95.81 90 GLY A CA 1
ATOM 747 C C . GLY A 1 90 ? -8.769 5.829 19.173 1.00 95.81 90 GLY A C 1
ATOM 748 O O . GLY A 1 90 ? -8.968 5.207 20.213 1.00 95.81 90 GLY A O 1
ATOM 749 N N . ALA A 1 91 ? -9.582 6.799 18.751 1.00 96.81 91 ALA A N 1
ATOM 750 C CA . ALA A 1 91 ? -10.800 7.215 19.441 1.00 96.81 91 ALA A CA 1
ATOM 751 C C . ALA A 1 91 ? -12.000 6.268 19.220 1.00 96.81 91 ALA A C 1
ATOM 753 O O . ALA A 1 91 ? -13.092 6.546 19.714 1.00 96.81 91 ALA A O 1
ATOM 754 N N . GLY A 1 92 ? -11.842 5.179 18.455 1.00 94.56 92 GLY A N 1
ATOM 755 C CA . GLY A 1 92 ? -12.930 4.245 18.137 1.00 94.56 92 GLY A CA 1
ATOM 756 C C . GLY A 1 92 ? -13.964 4.793 17.144 1.00 94.56 92 GLY A C 1
ATOM 757 O O . GLY A 1 92 ? -15.012 4.183 16.932 1.00 94.56 92 GLY A O 1
ATOM 758 N N . LYS A 1 93 ? -13.690 5.930 16.495 1.00 95.06 93 LYS A N 1
ATOM 759 C CA . LYS A 1 93 ? -14.567 6.561 15.496 1.00 95.06 93 LYS A CA 1
ATOM 760 C C . LYS A 1 93 ? -14.362 5.919 14.125 1.00 95.06 93 LYS A C 1
ATOM 762 O O . LYS A 1 93 ? -13.980 6.545 13.137 1.00 95.06 93 LYS A O 1
ATOM 767 N N . TYR A 1 94 ? -14.632 4.621 14.057 1.00 93.88 94 TYR A N 1
ATOM 768 C CA . TYR A 1 94 ? -14.310 3.787 12.901 1.00 93.88 94 TYR A CA 1
ATOM 769 C C . TYR A 1 94 ? -15.004 4.225 11.605 1.00 93.88 94 TYR A C 1
ATOM 771 O O . TYR A 1 94 ? -14.441 4.059 10.526 1.00 93.88 94 TYR A O 1
ATOM 779 N N . ALA A 1 95 ? -16.195 4.828 11.682 1.00 91.81 95 ALA A N 1
ATOM 780 C CA . ALA A 1 95 ? -16.883 5.328 10.493 1.00 91.81 95 ALA A CA 1
ATOM 781 C C . ALA A 1 95 ? -16.115 6.488 9.842 1.00 91.81 95 ALA A C 1
ATOM 783 O O . ALA A 1 95 ? -15.947 6.501 8.625 1.00 91.81 95 ALA A O 1
ATOM 784 N N . ASP A 1 96 ? -15.604 7.424 10.639 1.00 92.69 96 ASP A N 1
ATOM 785 C CA . ASP A 1 96 ? -14.847 8.572 10.139 1.00 92.69 96 ASP A CA 1
ATOM 786 C C . ASP A 1 96 ? -13.438 8.148 9.707 1.00 92.69 96 ASP A C 1
ATOM 788 O O . ASP A 1 96 ? -13.009 8.478 8.599 1.00 92.69 96 ASP A O 1
ATOM 792 N N . ALA A 1 97 ? -12.780 7.296 10.503 1.00 95.00 97 ALA A N 1
ATOM 793 C CA . ALA A 1 97 ? -11.495 6.697 10.149 1.00 95.00 97 ALA A CA 1
ATOM 794 C C . ALA A 1 97 ? -11.559 5.933 8.813 1.00 95.00 97 ALA A C 1
ATOM 796 O O . ALA A 1 97 ? -10.684 6.105 7.967 1.00 95.00 97 ALA A O 1
ATOM 797 N N . SER A 1 98 ? -12.612 5.142 8.565 1.00 92.62 98 SER A N 1
ATOM 798 C CA . SER A 1 98 ? -12.743 4.376 7.314 1.00 92.62 98 SER A CA 1
ATOM 799 C C . SER A 1 98 ? -12.807 5.261 6.064 1.00 92.62 98 SER A C 1
ATOM 801 O O . SER A 1 98 ? -12.183 4.936 5.056 1.00 92.62 98 SER A O 1
ATOM 803 N N . LEU A 1 99 ? -13.486 6.414 6.132 1.00 91.31 99 LEU A N 1
ATOM 804 C CA . LEU A 1 99 ? -13.594 7.349 5.008 1.00 91.31 99 LEU A CA 1
ATOM 805 C C . LEU A 1 99 ? -12.248 8.007 4.684 1.00 91.31 99 LEU A C 1
ATOM 807 O O . LEU A 1 99 ? -11.916 8.203 3.513 1.00 91.31 99 LEU A O 1
ATOM 811 N N . ILE A 1 100 ? -11.468 8.328 5.719 1.00 93.12 100 ILE A N 1
ATOM 812 C CA . ILE A 1 100 ? -10.109 8.855 5.566 1.00 93.12 100 ILE A CA 1
ATOM 813 C C . ILE A 1 100 ? -9.199 7.766 4.977 1.00 93.12 100 ILE A C 1
ATOM 815 O O . ILE A 1 100 ? -8.490 8.015 4.002 1.00 93.12 100 ILE A O 1
ATOM 819 N N . GLY A 1 101 ? -9.285 6.541 5.504 1.00 92.00 101 GLY A N 1
ATOM 820 C CA . GLY A 1 101 ? -8.546 5.380 5.013 1.00 92.00 101 GLY A CA 1
ATOM 821 C C . GLY A 1 101 ? -8.800 5.101 3.530 1.00 92.00 101 GLY A C 1
ATOM 822 O O . GLY A 1 101 ? -7.846 4.992 2.762 1.00 92.00 101 GLY A O 1
ATOM 823 N N . GLU A 1 102 ? -10.065 5.087 3.085 1.00 89.81 102 GLU A N 1
ATOM 824 C CA . GLU A 1 102 ? -10.419 4.957 1.660 1.00 89.81 102 GLU A CA 1
ATOM 825 C C . GLU A 1 102 ? -9.754 6.039 0.795 1.00 89.81 102 GLU A C 1
ATOM 827 O O . GLU A 1 102 ? -9.257 5.748 -0.296 1.00 89.81 102 GLU A O 1
ATOM 832 N N . LYS A 1 103 ? -9.746 7.297 1.258 1.00 89.06 103 LYS A N 1
ATOM 833 C CA . LYS A 1 103 ? -9.167 8.420 0.507 1.00 89.06 103 LYS A CA 1
ATOM 834 C C . LYS A 1 103 ? -7.664 8.238 0.299 1.00 89.06 103 LYS A C 1
ATOM 836 O O . LYS A 1 103 ? -7.184 8.431 -0.818 1.00 89.06 103 LYS A O 1
ATOM 841 N N . ILE A 1 104 ? -6.943 7.847 1.346 1.00 88.38 104 ILE A N 1
ATOM 842 C CA . ILE A 1 104 ? -5.494 7.631 1.283 1.00 88.38 104 ILE A CA 1
ATOM 843 C C . ILE A 1 104 ? -5.178 6.394 0.427 1.00 88.38 104 ILE A C 1
ATOM 845 O O . ILE A 1 104 ? -4.295 6.443 -0.429 1.00 88.38 104 ILE A O 1
ATOM 849 N N . LEU A 1 105 ? -5.937 5.302 0.578 1.00 87.75 105 LEU A N 1
ATOM 850 C CA . LEU A 1 105 ? -5.728 4.059 -0.178 1.00 87.75 105 LEU A CA 1
ATOM 851 C C . LEU A 1 105 ? -5.974 4.216 -1.685 1.00 87.75 105 LEU A C 1
ATOM 853 O O . LEU A 1 105 ? -5.358 3.509 -2.474 1.00 87.75 105 LEU A O 1
ATOM 857 N N . LYS A 1 106 ? -6.796 5.177 -2.125 1.00 81.31 106 LYS A N 1
ATOM 858 C CA . LYS A 1 106 ? -6.898 5.524 -3.558 1.00 81.31 106 LYS A CA 1
ATOM 859 C C . LYS A 1 106 ? -5.594 6.083 -4.130 1.00 81.31 106 LYS A C 1
ATOM 861 O O . LYS A 1 106 ? -5.363 5.977 -5.331 1.00 81.31 106 LYS A O 1
ATOM 866 N N . GLN A 1 107 ? -4.767 6.710 -3.297 1.00 77.94 107 GLN A N 1
ATOM 867 C CA . GLN A 1 107 ? -3.486 7.285 -3.709 1.00 77.94 107 GLN A CA 1
ATOM 868 C C . GLN A 1 107 ? -2.344 6.280 -3.554 1.00 77.94 107 GLN A C 1
ATOM 870 O O . GLN A 1 107 ? -1.452 6.233 -4.400 1.00 77.94 107 GLN A O 1
ATOM 875 N N . ASN A 1 108 ? -2.392 5.475 -2.491 1.00 83.06 108 ASN A N 1
ATOM 876 C CA . ASN A 1 108 ? -1.425 4.427 -2.204 1.00 83.06 108 ASN A CA 1
ATOM 877 C C . ASN A 1 108 ? -2.135 3.132 -1.754 1.00 83.06 108 ASN A C 1
ATOM 879 O O . ASN A 1 108 ? -2.236 2.871 -0.551 1.00 83.06 108 ASN A O 1
ATOM 883 N N . PRO A 1 109 ? -2.620 2.302 -2.697 1.00 84.19 109 PRO A N 1
ATOM 884 C CA . PRO A 1 109 ? -3.378 1.094 -2.363 1.00 84.19 109 PRO A CA 1
ATOM 885 C C . PRO A 1 109 ? -2.517 -0.020 -1.761 1.00 84.19 109 PRO A C 1
ATOM 887 O O . PRO A 1 109 ? -3.057 -0.993 -1.243 1.00 84.19 109 PRO A O 1
ATOM 890 N N . VAL A 1 110 ? -1.188 0.119 -1.803 1.00 88.06 110 VAL A N 1
ATOM 891 C CA . VAL A 1 110 ? -0.234 -0.869 -1.278 1.00 88.06 110 VAL A CA 1
ATOM 892 C C . VAL A 1 110 ? 0.263 -0.539 0.131 1.00 88.06 110 VAL A C 1
ATOM 894 O O . VAL A 1 110 ? 1.127 -1.238 0.660 1.00 88.06 110 VAL A O 1
ATOM 897 N N . ASN A 1 111 ? -0.302 0.479 0.791 1.00 88.38 111 ASN A N 1
ATOM 898 C CA . ASN A 1 111 ? -0.090 0.698 2.220 1.00 88.38 111 ASN A CA 1
ATOM 899 C C . ASN A 1 111 ? -0.846 -0.373 3.030 1.00 88.38 111 ASN A C 1
ATOM 901 O O . ASN A 1 111 ? -1.979 -0.165 3.464 1.00 88.38 111 ASN A O 1
ATOM 905 N N . LEU A 1 112 ? -0.212 -1.535 3.221 1.00 89.12 112 LEU A N 1
ATOM 906 C CA . LEU A 1 112 ? -0.828 -2.713 3.845 1.00 89.12 112 LEU A CA 1
ATOM 907 C C . LEU A 1 112 ? -1.309 -2.453 5.278 1.00 89.12 112 LEU A C 1
ATOM 909 O O . LEU A 1 112 ? -2.371 -2.937 5.669 1.00 89.12 112 LEU A O 1
ATOM 913 N N . THR A 1 113 ? -0.571 -1.654 6.051 1.00 90.25 113 THR A N 1
ATOM 914 C CA . THR A 1 113 ? -0.960 -1.280 7.419 1.00 90.25 113 THR A CA 1
ATOM 915 C C . THR A 1 113 ? -2.261 -0.488 7.415 1.00 90.25 113 THR A C 1
ATOM 917 O O . THR A 1 113 ? -3.183 -0.796 8.176 1.00 90.25 113 THR A O 1
ATOM 920 N N . LEU A 1 114 ? -2.357 0.524 6.551 1.00 91.62 114 LEU A N 1
ATOM 921 C CA . LEU A 1 114 ? -3.563 1.329 6.436 1.00 91.62 114 LEU A CA 1
ATOM 922 C C . LEU A 1 114 ? -4.723 0.518 5.858 1.00 91.62 114 LEU A C 1
ATOM 924 O O . LEU A 1 114 ? -5.842 0.639 6.353 1.00 91.62 114 LEU A O 1
ATOM 928 N N . LEU A 1 115 ? -4.461 -0.343 4.872 1.00 91.25 115 LEU A N 1
ATOM 929 C CA . LEU A 1 115 ? -5.454 -1.241 4.285 1.00 91.25 115 LEU A CA 1
ATOM 930 C C . LEU A 1 115 ? -6.074 -2.142 5.354 1.00 91.25 115 LEU A C 1
ATOM 932 O O . LEU A 1 115 ? -7.294 -2.169 5.503 1.00 91.25 115 LEU A O 1
ATOM 936 N N . TYR A 1 116 ? -5.241 -2.811 6.152 1.00 93.50 116 TYR A N 1
ATOM 937 C CA . TYR A 1 116 ? -5.690 -3.679 7.237 1.00 93.50 116 TYR A CA 1
ATOM 938 C C . TYR A 1 116 ? -6.505 -2.920 8.294 1.00 93.50 116 TYR A C 1
ATOM 940 O O . TYR A 1 116 ? -7.583 -3.359 8.696 1.00 93.50 116 TYR A O 1
ATOM 948 N N . ARG A 1 117 ? -6.031 -1.747 8.732 1.00 94.56 117 ARG A N 1
ATOM 949 C CA . ARG A 1 117 ? -6.744 -0.935 9.733 1.00 94.56 117 ARG A CA 1
ATOM 950 C C . ARG A 1 117 ? -8.065 -0.396 9.190 1.00 94.56 117 ARG A C 1
ATOM 952 O O . ARG A 1 117 ? -9.063 -0.427 9.902 1.00 94.56 117 ARG A O 1
ATOM 959 N N . THR A 1 118 ? -8.102 0.011 7.926 1.00 93.31 118 THR A N 1
ATOM 960 C CA . THR A 1 118 ? -9.331 0.458 7.256 1.00 93.31 118 THR A CA 1
ATOM 961 C C . THR A 1 118 ? -10.324 -0.699 7.108 1.00 93.31 118 THR A C 1
ATOM 963 O O . THR A 1 118 ? -11.503 -0.532 7.411 1.00 93.31 118 THR A O 1
ATOM 966 N N . ALA A 1 119 ? -9.857 -1.899 6.741 1.00 91.25 119 ALA A N 1
ATOM 967 C CA . ALA A 1 119 ? -10.672 -3.116 6.718 1.00 91.25 119 ALA A CA 1
ATOM 968 C C . ALA A 1 119 ? -11.278 -3.427 8.096 1.00 91.25 119 ALA A C 1
ATOM 970 O O . ALA A 1 119 ? -12.468 -3.727 8.201 1.00 91.25 119 ALA A O 1
ATOM 971 N N . ASN A 1 120 ? -10.495 -3.273 9.167 1.00 93.00 120 ASN A N 1
ATOM 972 C CA . ASN A 1 120 ? -11.009 -3.387 10.528 1.00 93.00 120 ASN A CA 1
ATOM 973 C C . ASN A 1 120 ? -12.072 -2.329 10.839 1.00 93.00 120 ASN A C 1
ATOM 975 O O . ASN A 1 120 ? -13.099 -2.677 11.410 1.00 93.00 120 ASN A O 1
ATOM 979 N N . CYS A 1 121 ? -11.898 -1.075 10.412 1.00 93.81 121 CYS A N 1
ATOM 980 C CA . CYS A 1 121 ? -12.941 -0.062 10.570 1.00 93.81 121 CYS A CA 1
ATOM 981 C C . CYS A 1 121 ? -14.253 -0.459 9.876 1.00 93.81 121 CYS A C 1
ATOM 983 O O . CYS A 1 121 ? -15.322 -0.292 1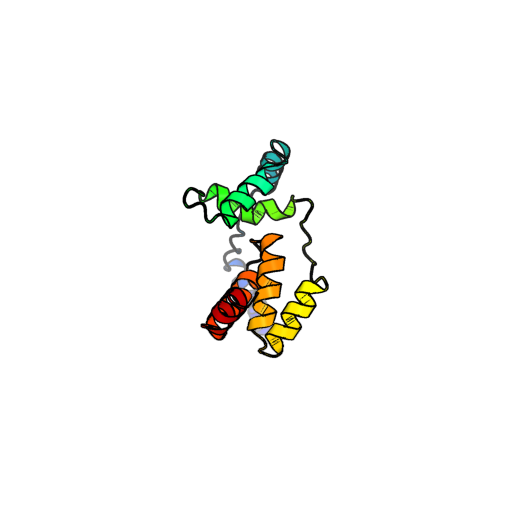0.461 1.00 93.81 121 CYS A O 1
ATOM 985 N N . PHE A 1 122 ? -14.200 -1.019 8.662 1.00 89.88 122 PHE A N 1
ATOM 986 C CA . PHE A 1 122 ? -15.395 -1.536 7.981 1.00 89.88 122 PHE A CA 1
ATOM 987 C C . PHE A 1 122 ? -16.065 -2.663 8.772 1.00 89.88 122 PHE A C 1
ATOM 989 O O . PHE A 1 122 ? -17.285 -2.663 8.937 1.00 89.88 122 PHE A O 1
ATOM 996 N N . ARG A 1 123 ? -15.269 -3.596 9.308 1.00 88.50 123 ARG A N 1
ATOM 997 C CA . ARG A 1 123 ? -15.769 -4.695 10.144 1.00 88.50 123 ARG A CA 1
ATOM 998 C C . ARG A 1 123 ? -16.491 -4.181 11.393 1.00 88.50 123 ARG A C 1
ATOM 1000 O O . ARG A 1 123 ? -17.569 -4.674 11.700 1.00 88.50 123 ARG A O 1
ATOM 1007 N N . GLU A 1 124 ? -15.926 -3.188 12.078 1.00 89.50 124 GLU A N 1
ATOM 1008 C CA . GLU A 1 124 ? -16.512 -2.610 13.299 1.00 89.50 124 GLU A CA 1
ATOM 1009 C C . GLU A 1 124 ? -17.755 -1.747 13.023 1.00 89.50 124 GLU A C 1
ATOM 1011 O O . GLU A 1 124 ? -18.632 -1.607 13.871 1.00 89.50 124 GLU A O 1
ATOM 1016 N N . THR A 1 125 ? -17.856 -1.150 11.833 1.00 84.81 125 THR A N 1
ATOM 1017 C CA . THR A 1 125 ? -18.948 -0.218 11.500 1.00 84.81 125 THR A CA 1
ATOM 1018 C C . THR A 1 125 ? -20.161 -0.880 10.864 1.00 84.81 125 THR A C 1
ATOM 1020 O O . THR A 1 125 ? -21.254 -0.313 10.944 1.00 84.81 125 THR A O 1
ATOM 1023 N N . GLY A 1 126 ? -20.003 -2.048 10.231 1.00 76.25 126 GLY A N 1
ATOM 1024 C CA . GLY A 1 126 ? -21.091 -2.790 9.591 1.00 76.25 126 GLY A CA 1
ATOM 1025 C C . GLY A 1 126 ? -22.048 -1.887 8.791 1.00 76.25 126 GLY A C 1
ATOM 1026 O O . GLY A 1 126 ? -21.674 -1.260 7.801 1.00 76.25 126 GLY A O 1
ATOM 1027 N N . ASN A 1 127 ? -23.296 -1.776 9.262 1.00 61.12 127 ASN A N 1
ATOM 1028 C CA . ASN A 1 127 ? -24.387 -1.020 8.626 1.00 61.12 127 ASN A CA 1
ATOM 1029 C C . ASN A 1 127 ? -24.227 0.518 8.607 1.00 61.12 127 ASN A C 1
ATOM 1031 O O . ASN A 1 127 ? -24.930 1.191 7.846 1.00 61.12 127 ASN A O 1
ATOM 1035 N N . VAL A 1 128 ? -23.345 1.110 9.422 1.00 64.31 128 VAL A N 1
ATOM 1036 C CA . VAL A 1 128 ? -23.230 2.581 9.550 1.00 64.31 128 VAL A CA 1
ATOM 1037 C C . VAL A 1 128 ? -22.769 3.233 8.241 1.00 64.31 128 VAL A C 1
ATOM 1039 O O . VAL A 1 128 ? -23.237 4.318 7.883 1.00 64.31 128 VAL A O 1
ATOM 1042 N N . LEU A 1 129 ? -21.896 2.564 7.487 1.00 65.81 129 LEU A N 1
ATOM 1043 C CA . LEU A 1 129 ? -21.343 3.100 6.241 1.00 65.81 129 LEU A CA 1
ATOM 1044 C C . LEU A 1 129 ? -22.313 2.992 5.063 1.00 65.81 129 LEU A C 1
ATOM 1046 O O . LEU A 1 129 ? -22.382 3.916 4.250 1.00 65.81 129 LEU A O 1
ATOM 1050 N N . MET A 1 130 ? -23.135 1.939 5.027 1.00 57.59 130 MET A N 1
ATOM 1051 C CA . MET A 1 130 ? -24.251 1.836 4.080 1.00 57.59 130 MET A CA 1
ATOM 1052 C C . MET A 1 130 ? -25.214 3.014 4.268 1.00 57.59 130 MET A C 1
ATOM 1054 O O . MET A 1 130 ? -25.503 3.730 3.314 1.00 57.59 130 MET A O 1
ATOM 1058 N N . LYS A 1 131 ? -25.623 3.308 5.509 1.00 55.28 131 LYS A N 1
ATOM 1059 C CA . LYS A 1 131 ? -26.554 4.411 5.806 1.00 55.28 131 LYS A CA 1
ATOM 1060 C C . LYS A 1 131 ? -26.005 5.793 5.420 1.00 55.28 131 LYS A C 1
ATOM 1062 O O . LYS A 1 131 ? -26.763 6.646 4.973 1.00 55.28 131 LYS A O 1
ATOM 1067 N N . ARG A 1 132 ? -24.693 6.025 5.558 1.00 59.66 132 ARG A N 1
ATOM 1068 C CA . ARG A 1 132 ? -24.059 7.297 5.160 1.00 59.66 132 ARG A CA 1
ATOM 1069 C C . ARG A 1 132 ? -23.922 7.466 3.640 1.00 59.66 132 ARG A C 1
ATOM 1071 O O . ARG A 1 132 ? -23.977 8.604 3.185 1.00 59.66 132 ARG A O 1
ATOM 1078 N N . ARG A 1 133 ? -23.765 6.386 2.859 1.00 59.88 133 ARG A N 1
ATOM 1079 C CA . ARG A 1 133 ? -23.702 6.458 1.381 1.00 59.88 133 ARG A CA 1
ATOM 1080 C C . ARG A 1 133 ? -25.052 6.780 0.727 1.00 59.88 133 ARG A C 1
ATOM 1082 O O . ARG A 1 133 ? -25.041 7.396 -0.327 1.00 59.88 133 ARG A O 1
ATOM 1089 N N . TYR A 1 134 ? -26.176 6.412 1.347 1.00 47.03 134 TYR A N 1
ATOM 1090 C CA . TYR A 1 134 ? -27.528 6.680 0.821 1.00 47.03 134 TYR A CA 1
ATOM 1091 C C . TYR A 1 134 ? -28.155 8.004 1.295 1.00 47.03 134 TYR A C 1
ATOM 1093 O O . TYR A 1 134 ? -29.215 8.379 0.809 1.00 47.03 134 TYR A O 1
ATOM 1101 N N . ASN A 1 135 ? -27.512 8.711 2.228 1.00 47.47 135 ASN A N 1
ATOM 1102 C CA . ASN A 1 135 ? -27.983 9.995 2.765 1.00 47.47 135 ASN A CA 1
ATOM 1103 C C . ASN A 1 135 ? -27.192 11.203 2.215 1.00 47.47 135 ASN A C 1
ATOM 1105 O O . ASN A 1 135 ? -27.171 12.256 2.853 1.00 47.47 135 ASN A O 1
ATOM 1109 N N . ARG A 1 136 ? -26.499 11.042 1.081 1.00 44.09 136 ARG A N 1
ATOM 1110 C CA . ARG A 1 136 ? -25.841 12.126 0.341 1.00 44.09 136 ARG A CA 1
ATOM 1111 C C . ARG A 1 136 ? -26.466 12.287 -1.031 1.00 44.09 136 ARG A C 1
ATOM 1113 O O . ARG A 1 136 ? -26.768 11.240 -1.639 1.00 44.09 136 ARG A O 1
#

Radius of gyration: 22.16 Å; chains: 1; bounding box: 67×38×53 Å